Protein AF-A0A9P6JYD2-F1 (afdb_monomer_lite)

pLDDT: mean 82.71, std 15.41, range [37.91, 97.94]

Structure (mmCIF, N/CA/C/O backbone):
data_AF-A0A9P6JYD2-F1
#
_entry.id   AF-A0A9P6JYD2-F1
#
loop_
_atom_site.group_PDB
_atom_site.id
_atom_site.type_symbol
_atom_site.label_atom_id
_atom_site.label_alt_id
_atom_site.label_comp_id
_atom_site.label_asym_id
_atom_site.label_entity_id
_atom_site.label_seq_id
_atom_site.pdbx_PDB_ins_code
_atom_site.Cartn_x
_atom_site.Cartn_y
_atom_site.Cartn_z
_atom_site.occupancy
_atom_site.B_iso_or_equiv
_atom_site.auth_seq_id
_atom_site.auth_comp_id
_atom_site.auth_asym_id
_atom_site.auth_atom_id
_atom_site.pdbx_PDB_model_num
ATOM 1 N N . MET A 1 1 ? -22.945 -18.432 -10.407 1.00 44.78 1 MET A N 1
ATOM 2 C CA . MET A 1 1 ? -23.091 -18.132 -8.968 1.00 44.78 1 MET A CA 1
ATOM 3 C C . MET A 1 1 ? -22.859 -16.641 -8.802 1.00 44.78 1 MET A C 1
ATOM 5 O O . MET A 1 1 ? -21.722 -16.214 -8.943 1.00 44.78 1 MET A O 1
ATOM 9 N N . SER A 1 2 ? -23.913 -15.843 -8.628 1.00 44.75 2 SER A N 1
ATOM 10 C CA . SER A 1 2 ? -23.754 -14.408 -8.366 1.00 44.75 2 SER A CA 1
ATOM 11 C C . SER A 1 2 ? -23.240 -14.239 -6.943 1.00 44.75 2 SER A C 1
ATOM 13 O O . SER A 1 2 ? -23.964 -14.507 -5.988 1.00 44.75 2 SER A O 1
ATOM 15 N N . THR A 1 3 ? -21.974 -13.864 -6.793 1.00 57.41 3 THR A N 1
ATOM 16 C CA . THR A 1 3 ? -21.430 -13.457 -5.498 1.00 57.41 3 THR A CA 1
ATOM 17 C C . THR A 1 3 ? -22.080 -12.133 -5.127 1.00 57.41 3 THR A C 1
ATOM 19 O O . THR A 1 3 ? -21.840 -11.129 -5.796 1.00 57.41 3 THR A O 1
ATOM 22 N N . VAL A 1 4 ? -22.931 -12.132 -4.102 1.00 62.91 4 VAL A N 1
ATOM 23 C CA . VAL A 1 4 ? -23.454 -10.893 -3.519 1.00 62.91 4 VAL A CA 1
ATOM 24 C C . VAL A 1 4 ? -22.261 -10.121 -2.966 1.00 62.91 4 VAL A C 1
ATOM 26 O O . VAL A 1 4 ? -21.527 -10.637 -2.123 1.00 62.91 4 VAL A O 1
ATOM 29 N N . VAL A 1 5 ? -22.026 -8.925 -3.497 1.00 73.81 5 VAL A N 1
ATOM 30 C CA . VAL A 1 5 ? -20.963 -8.040 -3.024 1.00 73.81 5 VAL A CA 1
ATOM 31 C C . VAL A 1 5 ? -21.595 -7.071 -2.034 1.00 73.81 5 VAL A C 1
ATOM 33 O O . VAL A 1 5 ? -22.562 -6.394 -2.370 1.00 73.81 5 VAL A O 1
ATOM 36 N N . LEU A 1 6 ? -21.090 -7.065 -0.802 1.00 78.94 6 LEU A N 1
ATOM 37 C CA . LEU A 1 6 ? -21.461 -6.072 0.201 1.00 78.94 6 LEU A CA 1
ATOM 38 C C . LEU A 1 6 ? -20.744 -4.769 -0.147 1.00 78.94 6 LEU A C 1
ATOM 40 O O . LEU A 1 6 ? -19.516 -4.715 -0.079 1.00 78.94 6 LEU A O 1
ATOM 44 N N . ASP A 1 7 ? -21.519 -3.766 -0.552 1.00 80.88 7 ASP A N 1
ATOM 45 C CA . ASP A 1 7 ? -21.003 -2.466 -0.985 1.00 80.88 7 ASP A CA 1
ATOM 46 C C . ASP A 1 7 ? -21.383 -1.334 -0.026 1.00 80.88 7 ASP A C 1
ATOM 48 O O . ASP A 1 7 ? -20.588 -0.423 0.142 1.00 80.88 7 ASP A O 1
ATOM 52 N N . ASP A 1 8 ? -22.547 -1.406 0.621 1.00 83.94 8 ASP A N 1
ATOM 53 C CA . ASP A 1 8 ? -23.048 -0.411 1.573 1.00 83.94 8 ASP A CA 1
ATOM 54 C C . ASP A 1 8 ? -23.669 -1.123 2.783 1.00 83.94 8 ASP A C 1
ATOM 56 O O . ASP A 1 8 ? -24.260 -2.201 2.661 1.00 83.94 8 ASP A O 1
ATOM 60 N N . ILE A 1 9 ? -23.486 -0.527 3.953 1.00 83.50 9 ILE A N 1
ATOM 61 C CA . ILE A 1 9 ? -23.916 -1.032 5.255 1.00 83.50 9 ILE A CA 1
ATOM 62 C C . ILE A 1 9 ? -25.091 -0.206 5.815 1.00 83.50 9 ILE A C 1
ATOM 64 O O . ILE A 1 9 ? -25.768 -0.636 6.761 1.00 83.50 9 ILE A O 1
ATOM 68 N N . GLY A 1 10 ? -25.395 0.940 5.198 1.00 82.88 10 GLY A N 1
ATOM 69 C CA . GLY A 1 10 ? -26.472 1.832 5.603 1.00 82.88 10 GLY A CA 1
ATOM 70 C C . GLY A 1 10 ? -26.282 2.323 7.038 1.00 82.88 10 GLY A C 1
ATOM 71 O O . GLY A 1 10 ? -25.198 2.736 7.433 1.00 82.88 10 GLY A O 1
ATOM 72 N N . THR A 1 11 ? -27.336 2.242 7.850 1.00 83.94 11 THR A N 1
ATOM 73 C CA . THR A 1 11 ? -27.334 2.700 9.252 1.00 83.94 11 THR A CA 1
ATOM 74 C C . THR A 1 11 ? -26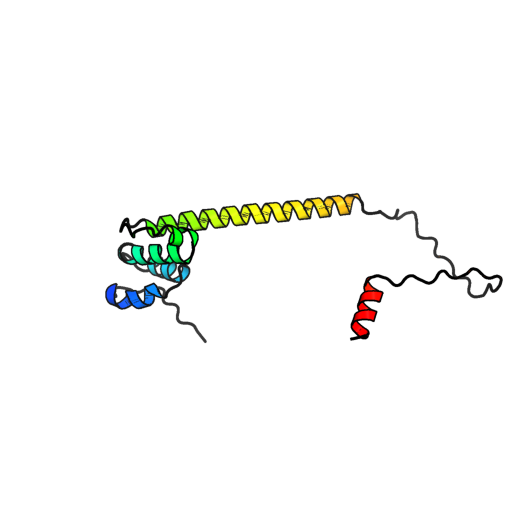.984 1.596 10.254 1.00 83.94 11 THR A C 1
ATOM 76 O O . THR A 1 11 ? -27.345 1.690 11.429 1.00 83.94 11 THR A O 1
ATOM 79 N N . THR A 1 12 ? -26.370 0.498 9.805 1.00 87.69 12 THR A N 1
ATOM 80 C CA . THR A 1 12 ? -26.064 -0.631 10.692 1.00 87.69 12 THR A CA 1
ATOM 81 C C . THR A 1 12 ? -24.937 -0.247 11.658 1.00 87.69 12 THR A C 1
ATOM 83 O O . THR A 1 12 ? -23.873 0.166 11.201 1.00 87.69 12 THR A O 1
ATOM 86 N N . PRO A 1 13 ? -25.119 -0.407 12.982 1.00 88.12 13 PRO A N 1
ATOM 87 C CA . PRO A 1 13 ? -24.075 -0.099 13.954 1.00 88.12 13 PRO A CA 1
ATOM 88 C C . PRO A 1 13 ? -22.777 -0.892 13.740 1.00 88.12 13 PRO A C 1
ATOM 90 O O . PRO A 1 13 ? -22.819 -2.103 13.500 1.00 88.12 13 PRO A O 1
ATOM 93 N N . TYR A 1 14 ? -21.629 -0.232 13.929 1.00 88.88 14 TYR A N 1
ATOM 94 C CA . TYR A 1 14 ? -20.301 -0.808 13.682 1.00 88.88 14 TYR A CA 1
ATOM 95 C C . TYR A 1 14 ? -20.043 -2.131 14.425 1.00 88.88 14 TYR A C 1
ATOM 97 O O . TYR A 1 14 ? -19.576 -3.103 13.834 1.00 88.88 14 TYR A O 1
ATOM 105 N N . TYR A 1 15 ? -20.430 -2.225 15.698 1.00 89.94 15 TYR A N 1
ATOM 106 C CA . TYR A 1 15 ? -20.187 -3.420 16.518 1.00 89.94 15 TYR A CA 1
ATOM 107 C C . TYR A 1 15 ? -20.841 -4.705 15.965 1.00 89.94 15 TYR A C 1
ATOM 109 O O . TYR A 1 15 ? -20.398 -5.809 16.277 1.00 89.94 15 TYR A O 1
ATOM 117 N N . LEU A 1 16 ? -21.890 -4.595 15.136 1.00 91.19 16 LEU A N 1
ATOM 118 C CA . LEU A 1 16 ? -22.545 -5.753 14.509 1.00 91.19 16 LEU A CA 1
ATOM 119 C C . LEU A 1 16 ? -21.791 -6.252 13.270 1.00 91.19 16 LEU A C 1
ATOM 121 O O . LEU A 1 16 ? -21.797 -7.445 12.968 1.00 91.19 16 LEU A O 1
ATOM 125 N N . ILE A 1 17 ? -21.149 -5.336 12.550 1.00 91.00 17 ILE A N 1
ATOM 126 C CA . ILE A 1 17 ? -20.482 -5.583 11.263 1.00 91.00 17 ILE A CA 1
ATOM 127 C C . ILE A 1 17 ? -18.977 -5.789 11.414 1.00 91.00 17 ILE A C 1
ATOM 129 O O . ILE A 1 17 ? -18.346 -6.340 10.515 1.00 91.00 17 ILE A O 1
ATOM 133 N N . GLU A 1 18 ? -18.397 -5.389 12.544 1.00 91.31 18 GLU A N 1
ATOM 134 C CA . GLU A 1 18 ? -16.959 -5.416 12.811 1.00 91.31 18 GLU A CA 1
ATOM 135 C C . GLU A 1 18 ? -16.337 -6.785 12.491 1.00 91.31 18 GLU A C 1
ATOM 137 O O . GLU A 1 18 ? -15.325 -6.885 11.797 1.00 91.31 18 GLU A O 1
ATOM 142 N N . SER A 1 19 ? -16.984 -7.870 12.925 1.00 91.38 19 SER A N 1
ATOM 143 C CA . SER A 1 19 ? -16.512 -9.241 12.683 1.00 91.38 19 SER A CA 1
ATOM 144 C C . SER A 1 19 ? -16.462 -9.630 11.198 1.00 91.38 19 SER A C 1
ATOM 146 O O . SER A 1 19 ? -15.653 -10.476 10.800 1.00 91.38 19 SER A O 1
ATOM 148 N N . VAL A 1 20 ? -17.319 -9.018 10.377 1.00 91.12 20 VAL A N 1
ATOM 149 C CA . VAL A 1 20 ? -17.348 -9.182 8.920 1.00 91.12 20 VAL A CA 1
ATOM 150 C C . VAL A 1 20 ? -16.258 -8.318 8.295 1.00 91.12 20 VAL A C 1
ATOM 152 O O . VAL A 1 20 ? -15.472 -8.832 7.500 1.00 91.12 20 VAL A O 1
ATOM 155 N N . LEU A 1 21 ? -16.143 -7.054 8.714 1.00 91.50 21 LEU A N 1
ATOM 156 C CA . LEU A 1 21 ? -15.135 -6.115 8.216 1.00 91.50 21 LEU A CA 1
ATOM 157 C C . LEU A 1 21 ? -13.703 -6.588 8.497 1.00 91.50 21 LEU A C 1
ATOM 159 O O . LEU A 1 21 ? -12.852 -6.494 7.618 1.00 91.50 21 LEU A O 1
ATOM 163 N N . ARG A 1 22 ? -13.447 -7.214 9.654 1.00 92.12 22 ARG A N 1
ATOM 164 C CA . ARG A 1 22 ? -12.150 -7.843 9.982 1.00 92.12 22 ARG A CA 1
ATOM 165 C C . ARG A 1 22 ? -11.746 -8.959 9.008 1.00 92.12 22 ARG A C 1
ATOM 167 O O . ARG A 1 22 ? -10.565 -9.279 8.904 1.00 92.12 22 ARG A O 1
ATOM 174 N N . LYS A 1 23 ? -12.706 -9.578 8.311 1.00 90.25 23 LYS A N 1
ATOM 175 C CA . LYS A 1 23 ? -12.464 -10.633 7.308 1.00 90.25 23 LYS A CA 1
ATOM 176 C C . LYS A 1 23 ? -12.414 -10.096 5.879 1.00 90.25 23 LYS A C 1
ATOM 178 O O . LYS A 1 23 ? -12.027 -10.835 4.972 1.00 90.25 23 LYS A O 1
ATOM 183 N N . CYS A 1 24 ? -12.825 -8.850 5.661 1.00 91.38 24 CYS A N 1
ATOM 184 C CA . CYS A 1 24 ? -12.770 -8.224 4.352 1.00 91.38 24 CYS A CA 1
ATOM 185 C C . CYS A 1 24 ? -11.316 -8.042 3.915 1.00 91.38 24 CYS A C 1
ATOM 187 O O . CYS A 1 24 ? -10.426 -7.763 4.710 1.00 91.38 24 CYS A O 1
ATOM 189 N N . ASN A 1 25 ? -11.066 -8.178 2.617 1.00 92.12 25 ASN A N 1
ATOM 190 C CA . ASN A 1 25 ? -9.800 -7.731 2.053 1.00 92.12 25 ASN A CA 1
ATOM 191 C C . ASN A 1 25 ? -9.798 -6.195 1.956 1.00 92.12 25 ASN A C 1
ATOM 193 O O . ASN A 1 25 ? -10.853 -5.576 1.822 1.00 92.12 25 ASN A O 1
ATOM 197 N N . VAL A 1 26 ? -8.618 -5.584 1.892 1.00 93.12 26 VAL A N 1
ATOM 198 C CA . VAL A 1 26 ? -8.415 -4.130 1.796 1.00 93.12 26 VAL A CA 1
ATOM 199 C C . VAL A 1 26 ? -9.267 -3.492 0.698 1.00 93.12 26 VAL A C 1
ATOM 201 O O . VAL A 1 26 ? -9.859 -2.436 0.896 1.00 93.12 26 VAL A O 1
ATOM 204 N N . LYS A 1 27 ? -9.376 -4.147 -0.467 1.00 92.00 27 LYS A N 1
ATOM 205 C CA . LYS A 1 27 ? -10.201 -3.655 -1.584 1.00 92.00 27 LYS A CA 1
ATOM 206 C C . LYS A 1 27 ? -11.691 -3.603 -1.242 1.00 92.00 27 LYS A C 1
ATOM 208 O O . LYS A 1 27 ? -12.372 -2.686 -1.681 1.00 92.00 27 LYS A O 1
ATOM 213 N N . GLN A 1 28 ? -12.187 -4.594 -0.503 1.00 92.44 28 GLN A N 1
ATOM 214 C CA . GLN A 1 28 ? -13.585 -4.653 -0.078 1.00 92.44 28 GLN A CA 1
ATOM 215 C C . GLN A 1 28 ? -13.843 -3.604 1.002 1.00 92.44 28 GLN A C 1
ATOM 217 O O . GLN A 1 28 ? -14.780 -2.833 0.860 1.00 92.44 28 GLN A O 1
ATOM 222 N N . LEU A 1 29 ? -12.960 -3.510 2.003 1.00 93.25 29 LEU A N 1
ATOM 223 C CA . LEU A 1 29 ? -13.046 -2.498 3.058 1.00 93.25 29 LEU A CA 1
ATOM 224 C C . LEU A 1 29 ? -13.069 -1.076 2.472 1.00 93.25 29 LEU A C 1
ATOM 226 O O . LEU A 1 29 ? -13.986 -0.314 2.751 1.00 93.25 29 LEU A O 1
ATOM 230 N N . THR A 1 30 ? -12.149 -0.781 1.545 1.00 92.25 30 THR A N 1
ATOM 231 C CA . THR A 1 30 ? -12.088 0.518 0.847 1.00 92.25 30 THR A CA 1
ATOM 232 C C . THR A 1 30 ? -13.379 0.832 0.099 1.00 92.25 30 THR A C 1
ATOM 234 O O . THR A 1 30 ? -13.801 1.984 0.047 1.00 92.25 30 THR A O 1
ATOM 237 N N . ARG A 1 31 ? -13.988 -0.183 -0.525 1.00 91.81 31 ARG A N 1
ATOM 238 C CA . ARG A 1 31 ? -15.232 -0.012 -1.272 1.00 91.81 31 ARG A CA 1
ATOM 239 C C . ARG A 1 31 ? -16.396 0.299 -0.338 1.00 91.81 31 ARG A C 1
ATOM 241 O O . ARG A 1 31 ? -17.152 1.214 -0.627 1.00 91.81 31 ARG A O 1
ATOM 248 N N . ILE A 1 32 ? -16.497 -0.423 0.773 1.00 92.00 32 ILE A N 1
ATOM 249 C CA . ILE A 1 32 ? -17.549 -0.220 1.770 1.00 92.00 32 ILE A CA 1
ATOM 250 C C . ILE A 1 32 ? -17.464 1.188 2.373 1.00 92.00 32 ILE A C 1
ATOM 252 O O . ILE A 1 32 ? -18.467 1.890 2.439 1.00 92.00 32 ILE A O 1
ATOM 256 N N . GLU A 1 33 ? -16.268 1.639 2.753 1.00 91.31 33 GLU A N 1
ATOM 257 C CA . GLU A 1 33 ? -16.065 2.984 3.319 1.00 91.31 33 GLU A CA 1
ATOM 258 C C . GLU A 1 33 ? -16.340 4.108 2.317 1.00 91.31 33 GLU A C 1
ATOM 260 O O . GLU A 1 33 ? -16.675 5.215 2.717 1.00 91.31 33 GLU A O 1
ATOM 265 N N . LEU A 1 34 ? -16.198 3.850 1.013 1.00 90.94 34 LEU A N 1
ATOM 266 C CA . LEU A 1 34 ? -16.546 4.832 -0.015 1.00 90.94 34 LEU A CA 1
ATOM 267 C C . LEU A 1 34 ? -18.063 5.063 -0.099 1.00 90.94 34 LEU A C 1
ATOM 269 O O . LEU A 1 34 ? -18.494 6.137 -0.510 1.00 90.94 34 LEU A O 1
ATOM 273 N N . HIS A 1 35 ? -18.859 4.050 0.244 1.00 89.44 35 HIS A N 1
ATOM 274 C CA . HIS A 1 35 ? -20.318 4.090 0.159 1.00 89.44 35 HIS A CA 1
ATOM 275 C C . HIS A 1 35 ? -21.004 4.300 1.515 1.00 89.44 35 HIS A C 1
ATOM 277 O O . HIS A 1 35 ? -22.172 4.671 1.533 1.00 89.44 35 HIS A O 1
ATOM 283 N N . THR A 1 36 ? -20.287 4.105 2.626 1.00 88.56 36 THR A N 1
ATOM 284 C CA . THR A 1 36 ? -20.805 4.251 3.992 1.00 88.56 36 THR A CA 1
ATOM 285 C C . THR A 1 36 ? -20.180 5.476 4.659 1.00 88.56 36 THR A C 1
ATOM 287 O O . THR A 1 36 ? -18.995 5.475 4.996 1.00 88.56 36 THR A O 1
ATOM 290 N N . GLU A 1 37 ? -20.971 6.526 4.872 1.00 85.56 37 GLU A N 1
ATOM 291 C CA . GLU A 1 37 ? -20.517 7.738 5.562 1.00 85.56 37 GLU A CA 1
ATOM 292 C C . GLU A 1 37 ? -20.187 7.452 7.041 1.00 85.56 37 GLU A C 1
ATOM 294 O O . GLU A 1 37 ? -20.869 6.674 7.704 1.00 85.56 37 GLU A O 1
ATOM 299 N N . GLY A 1 38 ? -19.124 8.071 7.567 1.00 84.31 38 GLY A N 1
ATOM 300 C CA . GLY A 1 38 ? -18.712 7.957 8.977 1.00 84.31 38 GLY A CA 1
ATOM 301 C C . GLY A 1 38 ? -17.943 6.682 9.351 1.00 84.31 38 GLY A C 1
ATOM 302 O O . GLY A 1 38 ? -17.290 6.648 10.389 1.00 84.31 38 GLY A O 1
ATOM 303 N N . LEU A 1 39 ? -17.917 5.660 8.489 1.00 88.12 39 LEU A N 1
ATOM 304 C CA . LEU A 1 39 ? -17.266 4.375 8.787 1.00 88.12 39 LEU A CA 1
ATOM 305 C C . LEU A 1 39 ? -15.734 4.472 8.944 1.00 88.12 39 LEU A C 1
ATOM 307 O O . LEU A 1 39 ? -15.107 3.609 9.559 1.00 88.12 39 LEU A O 1
ATOM 311 N N . THR A 1 40 ? -15.107 5.508 8.388 1.00 85.56 40 THR A N 1
ATOM 312 C CA . THR A 1 40 ? -13.646 5.683 8.404 1.00 85.56 40 THR A CA 1
ATOM 313 C C . THR A 1 40 ? -13.054 5.851 9.802 1.00 85.56 40 THR A C 1
ATOM 315 O O . THR A 1 40 ? -11.893 5.507 9.997 1.00 85.56 40 THR A O 1
ATOM 318 N N . GLU A 1 41 ? -13.825 6.367 10.761 1.00 86.38 41 GLU A N 1
ATOM 319 C CA . GLU A 1 41 ? -13.351 6.586 12.136 1.00 86.38 41 GLU A CA 1
ATOM 320 C C . GLU A 1 41 ? -13.236 5.260 12.900 1.00 86.38 41 GLU A C 1
ATOM 322 O O . GLU A 1 41 ? -12.234 5.003 13.565 1.00 86.38 41 GLU A O 1
ATOM 327 N N . ASP A 1 42 ? -14.213 4.371 12.716 1.00 88.94 42 ASP A N 1
ATOM 328 C CA . ASP A 1 42 ? -14.275 3.083 13.414 1.00 88.94 42 ASP A CA 1
ATOM 329 C C . ASP A 1 42 ? -13.352 2.012 12.804 1.00 88.94 42 ASP A C 1
ATOM 331 O O . ASP A 1 42 ? -13.028 1.005 13.436 1.00 88.94 42 ASP A O 1
ATOM 335 N N . THR A 1 43 ? -12.915 2.207 11.558 1.00 92.75 43 THR A N 1
ATOM 336 C CA . THR A 1 43 ? -12.170 1.204 10.780 1.00 92.75 43 THR A CA 1
ATOM 337 C C . THR A 1 43 ? -10.651 1.384 10.811 1.00 92.75 43 THR A C 1
ATOM 339 O O . THR A 1 43 ? -9.934 0.548 10.254 1.00 92.75 43 THR A O 1
ATOM 342 N N . ASP A 1 44 ? -10.121 2.414 11.481 1.00 94.12 44 ASP A N 1
ATOM 343 C CA . ASP A 1 44 ? -8.673 2.688 11.541 1.00 94.12 44 ASP A CA 1
ATOM 344 C C . ASP A 1 44 ? -7.869 1.509 12.127 1.00 94.12 44 ASP A C 1
ATOM 346 O O . ASP A 1 44 ? -6.810 1.139 11.611 1.00 94.12 44 ASP A O 1
ATOM 350 N N . GLU A 1 45 ? -8.425 0.811 13.122 1.00 93.88 45 GLU A N 1
ATOM 351 C CA . GLU A 1 45 ? -7.821 -0.401 13.691 1.00 93.88 45 GLU A CA 1
ATOM 352 C C . GLU A 1 45 ? -7.689 -1.518 12.638 1.00 93.88 45 GLU A C 1
ATOM 354 O O . GLU A 1 45 ? -6.692 -2.246 12.592 1.00 93.88 45 GLU A O 1
ATOM 359 N N . LEU A 1 46 ? -8.668 -1.637 11.735 1.00 94.56 46 LEU A N 1
ATOM 360 C CA . LEU A 1 46 ? -8.627 -2.615 10.647 1.00 94.56 46 LEU A CA 1
ATOM 361 C C . LEU A 1 46 ? -7.500 -2.287 9.668 1.00 94.56 46 LEU A C 1
ATOM 363 O O . LEU A 1 46 ? -6.796 -3.188 9.207 1.00 94.56 46 LEU A O 1
ATOM 367 N N . TRP A 1 47 ? -7.275 -1.002 9.390 1.00 95.25 47 TRP A N 1
ATOM 368 C CA . TRP A 1 47 ? -6.160 -0.551 8.560 1.00 95.25 47 TRP A CA 1
ATOM 369 C C . TRP A 1 47 ? -4.803 -0.837 9.193 1.00 95.25 47 TRP A C 1
ATOM 371 O O . TRP A 1 47 ? -3.887 -1.266 8.485 1.00 95.25 47 TRP A O 1
ATOM 381 N N . TYR A 1 48 ? -4.668 -0.680 10.509 1.00 94.19 48 TYR A N 1
ATOM 382 C CA . TYR A 1 48 ? -3.473 -1.099 11.241 1.00 94.19 48 TYR A CA 1
ATOM 383 C C . TYR A 1 48 ? -3.203 -2.602 11.057 1.00 94.19 48 TYR A C 1
ATOM 385 O O . TYR A 1 48 ? -2.105 -2.994 10.644 1.00 94.19 48 TYR A O 1
ATOM 393 N N . ILE A 1 49 ? -4.224 -3.444 11.248 1.00 93.00 49 ILE A N 1
ATOM 394 C CA . ILE A 1 49 ? -4.120 -4.901 11.062 1.00 93.00 49 ILE A CA 1
ATOM 395 C C . ILE A 1 49 ? -3.742 -5.250 9.617 1.00 93.00 49 ILE A C 1
ATOM 397 O O . ILE A 1 49 ? -2.848 -6.067 9.382 1.00 93.00 49 ILE A O 1
ATOM 401 N N . HIS A 1 50 ? -4.379 -4.619 8.628 1.00 94.06 50 HIS A N 1
ATOM 402 C CA . HIS A 1 50 ? -4.045 -4.820 7.218 1.00 94.06 50 HIS A CA 1
ATOM 403 C C . HIS A 1 50 ? -2.612 -4.403 6.893 1.00 94.06 50 HIS A C 1
ATOM 405 O O . HIS A 1 50 ? -1.927 -5.107 6.151 1.00 94.06 50 HIS A O 1
ATOM 411 N N . THR A 1 51 ? -2.142 -3.300 7.472 1.00 93.81 51 THR A N 1
ATOM 412 C CA . THR A 1 51 ? -0.768 -2.818 7.305 1.00 93.81 51 THR A CA 1
ATOM 413 C C . THR A 1 51 ? 0.229 -3.837 7.843 1.00 93.81 51 THR A C 1
ATOM 415 O O . THR A 1 51 ? 1.162 -4.207 7.135 1.00 93.81 51 THR A O 1
ATOM 418 N N . LEU A 1 52 ? 0.002 -4.364 9.046 1.00 93.00 52 LEU A N 1
ATOM 419 C CA . LEU A 1 52 ? 0.858 -5.393 9.635 1.00 93.00 52 LEU A CA 1
ATOM 420 C C . LEU A 1 52 ? 0.874 -6.702 8.845 1.00 93.00 52 LEU A C 1
ATOM 422 O O . LEU A 1 52 ? 1.931 -7.310 8.672 1.00 93.00 52 LEU A O 1
ATOM 426 N N . ASN A 1 53 ? -0.290 -7.133 8.361 1.00 91.88 53 ASN A N 1
ATOM 427 C CA . ASN A 1 53 ? -0.411 -8.370 7.595 1.00 91.88 53 ASN A CA 1
ATOM 428 C C . ASN A 1 53 ? 0.228 -8.256 6.206 1.00 91.88 53 ASN A C 1
ATOM 430 O O . ASN A 1 53 ? 0.806 -9.225 5.719 1.00 91.88 53 ASN A O 1
ATOM 434 N N . HIS A 1 54 ? 0.125 -7.089 5.564 1.00 92.38 54 HIS A N 1
ATOM 435 C CA . HIS A 1 54 ? 0.689 -6.855 4.236 1.00 92.38 54 HIS A CA 1
ATOM 436 C C . HIS A 1 54 ? 2.203 -6.603 4.290 1.00 92.38 54 HIS A C 1
ATOM 438 O O . HIS A 1 54 ? 2.955 -7.104 3.456 1.00 92.38 54 HIS A O 1
ATOM 444 N N . PHE A 1 55 ? 2.669 -5.849 5.287 1.00 91.69 55 PHE A N 1
ATOM 445 C CA . PHE A 1 55 ? 4.059 -5.423 5.417 1.00 91.69 55 PHE A CA 1
ATOM 446 C C . PHE A 1 55 ? 4.735 -6.131 6.594 1.00 91.69 55 PHE A C 1
ATOM 448 O O . PHE A 1 55 ? 4.895 -5.567 7.675 1.00 91.69 55 PHE A O 1
ATOM 455 N N . GLY A 1 56 ? 5.177 -7.372 6.368 1.00 87.75 56 GLY A N 1
ATOM 456 C CA . GLY A 1 56 ? 5.731 -8.238 7.419 1.00 87.75 56 GLY A CA 1
ATOM 457 C C . GLY A 1 56 ? 6.895 -7.638 8.222 1.00 87.75 56 GLY A C 1
ATOM 458 O O . GLY A 1 56 ? 6.994 -7.897 9.417 1.00 87.75 56 GLY A O 1
ATOM 459 N N . PHE A 1 57 ? 7.715 -6.769 7.619 1.00 87.75 57 PHE A N 1
ATOM 460 C CA . PHE A 1 57 ? 8.813 -6.084 8.319 1.00 87.75 57 PHE A CA 1
ATOM 461 C C . PHE A 1 57 ? 8.327 -5.169 9.455 1.00 87.75 57 PHE A C 1
ATOM 463 O O . PHE A 1 57 ? 9.053 -4.937 10.416 1.00 87.75 57 PHE A O 1
ATOM 470 N N . LEU A 1 58 ? 7.096 -4.650 9.373 1.00 87.44 58 LEU A N 1
ATOM 471 C CA . LEU A 1 58 ? 6.522 -3.857 10.456 1.00 87.44 58 LEU A CA 1
ATOM 472 C C . LEU A 1 58 ? 6.167 -4.729 11.652 1.00 87.44 58 LEU A C 1
ATOM 474 O O . LEU A 1 58 ? 6.324 -4.289 12.781 1.00 87.44 58 LEU A O 1
ATOM 478 N N . ARG A 1 59 ? 5.740 -5.974 11.431 1.00 82.88 59 ARG A N 1
ATOM 479 C CA . ARG A 1 59 ? 5.394 -6.893 12.520 1.00 82.88 59 ARG A CA 1
ATOM 480 C C . ARG A 1 59 ? 6.600 -7.202 13.410 1.00 82.88 59 ARG A C 1
ATOM 482 O O . ARG A 1 59 ? 6.436 -7.333 14.616 1.00 82.88 59 ARG A O 1
ATOM 489 N N . GLU A 1 60 ? 7.799 -7.267 12.838 1.00 82.81 60 GLU A N 1
ATOM 490 C CA . GLU A 1 60 ? 9.045 -7.454 13.597 1.00 82.81 60 GLU A CA 1
ATOM 491 C C . GLU A 1 60 ? 9.323 -6.289 14.559 1.00 82.81 60 GLU A C 1
ATOM 493 O O . GLU A 1 60 ? 9.864 -6.494 15.642 1.00 82.81 60 GLU A O 1
ATOM 498 N N . GLY A 1 61 ? 8.897 -5.077 14.195 1.00 80.88 61 GLY A N 1
ATOM 499 C CA . GLY A 1 61 ? 9.034 -3.881 15.023 1.00 80.88 61 GLY A CA 1
ATOM 500 C C . GLY A 1 61 ? 8.002 -3.747 16.146 1.00 80.88 61 GLY A C 1
ATOM 501 O O . GLY A 1 61 ? 8.105 -2.792 16.910 1.00 80.88 61 GLY A O 1
ATOM 502 N N . ASN A 1 62 ? 7.016 -4.653 16.248 1.00 78.69 62 ASN A N 1
ATOM 503 C CA . ASN A 1 62 ? 5.896 -4.587 17.203 1.00 78.69 62 ASN A CA 1
ATOM 504 C C . ASN A 1 62 ? 5.307 -3.166 17.374 1.00 78.69 62 ASN A C 1
ATOM 506 O O . ASN A 1 62 ? 5.280 -2.637 18.489 1.00 78.69 62 ASN A O 1
ATOM 510 N N . PRO A 1 63 ? 4.855 -2.506 16.291 1.00 84.50 63 PRO A N 1
ATOM 511 C CA . PRO A 1 63 ? 4.302 -1.165 16.382 1.00 84.50 63 PRO A CA 1
ATOM 512 C C . PRO A 1 63 ? 3.033 -1.203 17.226 1.00 84.50 63 PRO A C 1
ATOM 514 O O . PRO A 1 63 ? 2.186 -2.074 17.042 1.00 84.50 63 PRO A O 1
ATOM 517 N N . VAL A 1 64 ? 2.892 -0.250 18.139 1.00 87.94 64 VAL A N 1
ATOM 518 C CA . VAL A 1 64 ? 1.686 -0.096 18.955 1.00 87.94 64 VAL A CA 1
ATOM 519 C C . VAL A 1 64 ? 0.622 0.622 18.127 1.00 87.94 64 VAL A C 1
ATOM 521 O O . VAL A 1 64 ? 0.934 1.574 17.410 1.00 87.94 64 VAL A O 1
ATOM 524 N N . TYR A 1 65 ? -0.627 0.164 18.214 1.00 90.62 65 TYR A N 1
ATOM 525 C CA . TYR A 1 65 ? -1.752 0.880 17.622 1.00 90.62 65 TYR A CA 1
ATOM 526 C C . TYR A 1 65 ? -1.950 2.213 18.355 1.00 90.62 65 TYR A C 1
ATOM 528 O O . TYR A 1 65 ? -2.202 2.234 19.558 1.00 90.62 65 TYR A O 1
ATOM 536 N N . ASP A 1 66 ? -1.788 3.317 17.629 1.00 88.50 66 ASP A N 1
ATOM 537 C CA . ASP A 1 66 ? -1.747 4.679 18.173 1.00 88.50 66 ASP A CA 1
ATOM 538 C C . ASP A 1 66 ? -3.101 5.409 18.135 1.00 88.50 66 ASP A C 1
ATOM 540 O O . ASP A 1 66 ? -3.163 6.558 18.562 1.00 88.50 66 ASP A O 1
ATOM 544 N N . GLN A 1 67 ? -4.171 4.765 17.639 1.00 87.62 67 GLN A N 1
ATOM 545 C CA . GLN A 1 67 ? -5.513 5.358 17.476 1.00 87.62 67 GLN A CA 1
ATOM 546 C C . GLN A 1 67 ? -5.495 6.727 16.770 1.00 87.62 67 GLN A C 1
ATOM 548 O O . GLN A 1 67 ? -6.350 7.576 17.008 1.00 87.62 67 GLN A O 1
ATOM 553 N N . SER A 1 68 ? -4.496 6.960 15.913 1.00 87.81 68 SER A N 1
ATOM 554 C CA . SER A 1 68 ? -4.290 8.254 15.258 1.00 87.81 68 SER A CA 1
ATOM 555 C C . SER A 1 68 ? -5.340 8.576 14.191 1.00 87.81 68 SER A C 1
ATOM 557 O O . SER A 1 68 ? -5.459 9.737 13.809 1.00 87.81 68 SER A O 1
ATOM 559 N N . GLY A 1 69 ? -6.076 7.584 13.674 1.00 88.81 69 GLY A N 1
ATOM 560 C CA . GLY A 1 69 ? -6.927 7.764 12.493 1.00 88.81 69 GLY A CA 1
ATOM 561 C C . GLY A 1 69 ? -6.131 7.803 11.180 1.00 88.81 69 GLY A C 1
ATOM 562 O O . GLY A 1 69 ? -6.681 8.081 10.114 1.00 88.81 69 GLY A O 1
ATOM 563 N N . GLU A 1 70 ? -4.815 7.569 11.234 1.00 92.31 70 GLU A N 1
ATOM 564 C CA . GLU A 1 70 ? -3.907 7.742 10.097 1.00 92.31 70 GLU A CA 1
ATOM 565 C C . GLU A 1 70 ? -3.464 6.418 9.459 1.00 92.31 70 GLU A C 1
ATOM 567 O O . GLU A 1 70 ? -2.708 6.434 8.479 1.00 92.31 70 GLU A O 1
ATOM 572 N N . TRP A 1 71 ? -3.895 5.256 9.963 1.00 94.31 71 TRP A N 1
ATOM 573 C CA . TRP A 1 71 ? -3.411 3.967 9.455 1.00 94.31 71 TRP A CA 1
ATOM 574 C C . TRP A 1 71 ? -3.846 3.703 8.023 1.00 94.31 71 TRP A C 1
ATOM 576 O O . TRP A 1 71 ? -3.063 3.153 7.243 1.00 94.31 71 TRP A O 1
ATOM 586 N N . ARG A 1 72 ? -5.031 4.181 7.629 1.00 94.06 72 ARG A N 1
ATOM 587 C CA . ARG A 1 72 ? -5.458 4.184 6.222 1.00 94.06 72 ARG A CA 1
ATOM 588 C C . ARG A 1 72 ? -4.442 4.906 5.336 1.00 94.06 72 ARG A C 1
ATOM 590 O O . ARG A 1 72 ? -3.992 4.368 4.323 1.00 94.06 72 ARG A O 1
ATOM 597 N N . SER A 1 73 ? -4.070 6.124 5.721 1.00 94.00 73 SER A N 1
ATOM 598 C CA . SER A 1 73 ? -3.136 6.966 4.970 1.00 94.00 73 SER A CA 1
ATOM 599 C C . SER A 1 73 ? -1.738 6.346 4.931 1.00 94.00 73 SER A C 1
ATOM 601 O O . SER A 1 73 ? -1.127 6.276 3.862 1.00 94.00 73 SER A O 1
ATOM 603 N N . LYS A 1 74 ? -1.259 5.813 6.065 1.00 93.94 74 LYS A N 1
ATOM 604 C CA . LYS A 1 74 ? 0.015 5.081 6.165 1.00 93.94 74 LYS A CA 1
ATOM 605 C C . LYS A 1 74 ? 0.033 3.876 5.218 1.00 93.94 74 LYS A C 1
ATOM 607 O O . LYS A 1 74 ? 0.977 3.730 4.438 1.00 93.94 74 LYS A O 1
ATOM 612 N N . TYR A 1 75 ? -1.025 3.062 5.214 1.00 94.94 75 TYR A N 1
ATOM 613 C CA . TYR A 1 75 ? -1.159 1.922 4.304 1.00 94.94 75 TYR A CA 1
ATOM 614 C C . TYR A 1 75 ? -1.078 2.356 2.836 1.00 94.94 75 TYR A C 1
ATOM 616 O O . TYR A 1 75 ? -0.309 1.793 2.054 1.00 94.94 75 TYR A O 1
ATOM 624 N N . GLN A 1 76 ? -1.850 3.377 2.451 1.00 94.56 76 GLN A N 1
ATOM 625 C CA . GLN A 1 76 ? -1.885 3.871 1.074 1.00 94.56 76 GLN A CA 1
ATOM 626 C C . GLN A 1 76 ? -0.528 4.421 0.622 1.00 94.56 76 GLN A C 1
ATOM 628 O O . GLN A 1 76 ? -0.086 4.120 -0.490 1.00 94.56 76 GLN A O 1
ATOM 633 N N . ALA A 1 77 ? 0.160 5.175 1.482 1.00 95.69 77 ALA A N 1
ATOM 634 C CA . ALA A 1 77 ? 1.492 5.698 1.200 1.00 95.69 77 ALA A CA 1
ATOM 635 C C . ALA A 1 77 ? 2.511 4.568 0.980 1.00 95.69 77 ALA A C 1
ATOM 637 O O . ALA A 1 77 ? 3.276 4.597 0.012 1.00 95.69 77 ALA A O 1
ATOM 638 N N . MET A 1 78 ? 2.485 3.539 1.830 1.00 95.25 78 MET A N 1
ATOM 639 C CA . MET A 1 78 ? 3.373 2.381 1.703 1.00 95.25 78 MET A CA 1
ATOM 640 C C . MET A 1 78 ? 3.085 1.570 0.438 1.00 95.25 78 MET A C 1
ATOM 642 O O . MET A 1 78 ? 4.010 1.229 -0.301 1.00 95.25 78 MET A O 1
ATOM 646 N N . LYS A 1 79 ? 1.806 1.329 0.131 1.00 95.62 79 LYS A N 1
ATOM 647 C CA . LYS A 1 79 ? 1.388 0.654 -1.104 1.00 95.62 79 LYS A CA 1
ATOM 648 C C . LYS A 1 79 ? 1.852 1.419 -2.344 1.00 95.62 79 LYS A C 1
ATOM 650 O O . LYS A 1 79 ? 2.391 0.824 -3.272 1.00 95.62 79 LYS A O 1
ATOM 655 N N . LYS A 1 80 ? 1.706 2.747 -2.349 1.00 96.62 80 LYS A N 1
ATOM 656 C CA . LYS A 1 80 ? 2.199 3.597 -3.441 1.00 96.62 80 LYS A CA 1
ATOM 657 C C . LYS A 1 80 ? 3.716 3.471 -3.606 1.00 96.62 80 LYS A C 1
ATOM 659 O O . LYS A 1 80 ? 4.203 3.336 -4.725 1.00 96.62 80 LYS A O 1
ATOM 664 N N . GLN A 1 81 ? 4.467 3.456 -2.504 1.00 96.44 81 GLN A N 1
ATOM 665 C CA . GLN A 1 81 ? 5.918 3.271 -2.547 1.00 96.44 81 GLN A CA 1
ATOM 666 C C . GLN A 1 81 ? 6.311 1.906 -3.140 1.00 96.44 81 GLN A C 1
ATOM 668 O O . GLN A 1 81 ? 7.288 1.806 -3.884 1.00 96.44 81 GLN A O 1
ATOM 673 N N . GLU A 1 82 ? 5.569 0.847 -2.815 1.00 95.75 82 GLU A N 1
ATOM 674 C CA . GLU A 1 82 ? 5.766 -0.483 -3.391 1.00 95.75 82 GLU A CA 1
ATOM 675 C C . GLU A 1 82 ? 5.462 -0.508 -4.894 1.00 95.75 82 GLU A C 1
ATOM 677 O O . GLU A 1 82 ? 6.281 -0.998 -5.673 1.00 95.75 82 GLU A O 1
ATOM 682 N N . GLU A 1 83 ? 4.346 0.087 -5.320 1.00 96.62 83 GLU A N 1
ATOM 683 C CA . GLU A 1 83 ? 3.984 0.217 -6.736 1.00 96.62 83 GLU A CA 1
ATOM 684 C C . GLU A 1 83 ? 5.055 0.986 -7.525 1.00 96.62 83 GLU A C 1
ATOM 686 O O . GLU A 1 83 ? 5.452 0.564 -8.612 1.00 96.62 83 GLU A O 1
ATOM 691 N N . GLU A 1 84 ? 5.602 2.065 -6.961 1.00 97.50 84 GLU A N 1
ATOM 692 C CA . GLU A 1 84 ? 6.706 2.817 -7.565 1.00 97.50 84 GLU A CA 1
ATOM 693 C C . GLU A 1 84 ? 7.989 1.982 -7.679 1.00 97.50 84 GLU A C 1
ATOM 695 O O . GLU A 1 84 ? 8.669 2.015 -8.710 1.00 97.50 84 GLU A O 1
ATOM 700 N N . LYS A 1 85 ? 8.339 1.216 -6.637 1.00 96.88 85 LYS A N 1
ATOM 701 C CA . LYS A 1 85 ? 9.492 0.300 -6.660 1.00 96.88 85 LYS A CA 1
ATOM 702 C C . LYS A 1 85 ? 9.306 -0.785 -7.724 1.00 96.88 85 LYS A C 1
ATOM 704 O O . LYS A 1 85 ? 10.237 -1.050 -8.487 1.00 96.88 85 LYS A O 1
ATOM 709 N N . PHE A 1 86 ? 8.110 -1.364 -7.813 1.00 97.12 86 PHE A N 1
ATOM 710 C CA . PHE A 1 86 ? 7.756 -2.370 -8.812 1.00 97.12 86 PHE A CA 1
ATOM 711 C C . PHE A 1 86 ? 7.785 -1.808 -10.241 1.00 97.12 86 PHE A C 1
ATOM 713 O O . PHE A 1 86 ? 8.302 -2.448 -11.159 1.00 97.12 86 PHE A O 1
ATOM 720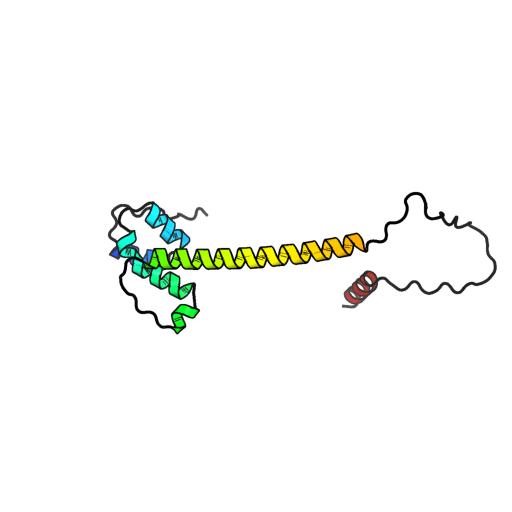 N N . ALA A 1 87 ? 7.283 -0.590 -10.445 1.00 97.81 87 ALA A N 1
ATOM 721 C CA . ALA A 1 87 ? 7.331 0.081 -11.739 1.00 97.81 87 ALA A CA 1
ATOM 722 C C . ALA A 1 87 ? 8.780 0.344 -12.178 1.00 97.81 87 ALA A C 1
ATOM 724 O O . ALA A 1 87 ? 9.139 0.062 -13.323 1.00 97.81 87 ALA A O 1
ATOM 725 N N . LYS A 1 88 ? 9.639 0.810 -11.260 1.00 97.94 88 LYS A N 1
ATOM 726 C CA . LYS A 1 88 ? 11.071 1.037 -11.520 1.00 97.94 88 LYS A CA 1
ATOM 727 C C . LYS A 1 88 ? 11.807 -0.256 -11.875 1.00 97.94 88 LYS A C 1
ATOM 729 O O . LYS A 1 88 ? 12.557 -0.277 -12.851 1.00 97.94 88 LYS A O 1
ATOM 734 N N . SER A 1 89 ? 11.596 -1.337 -11.122 1.00 97.44 89 SER A N 1
ATOM 735 C CA . SER A 1 89 ? 12.231 -2.630 -11.413 1.00 97.44 89 SER A CA 1
ATOM 736 C C . SER A 1 89 ? 11.750 -3.211 -12.746 1.00 97.44 89 SER A C 1
ATOM 738 O O . SER A 1 89 ? 12.566 -3.654 -13.556 1.00 97.44 89 SER A O 1
ATOM 740 N N . SER A 1 90 ? 10.449 -3.112 -13.028 1.00 97.69 90 SER A N 1
ATOM 741 C CA . SER A 1 90 ? 9.856 -3.520 -14.305 1.00 97.69 90 SER A CA 1
ATOM 742 C C . SER A 1 90 ? 10.406 -2.714 -15.484 1.00 97.69 90 SER A C 1
ATOM 744 O O . SER A 1 90 ? 10.724 -3.285 -16.528 1.00 97.69 90 SER A O 1
ATOM 746 N N . ALA A 1 91 ? 10.558 -1.395 -15.333 1.00 97.50 91 ALA A N 1
ATOM 747 C CA . ALA A 1 91 ? 11.145 -0.532 -16.355 1.00 97.50 91 ALA A CA 1
ATOM 748 C C . ALA A 1 91 ? 12.610 -0.896 -16.628 1.00 97.50 91 ALA A C 1
ATOM 750 O O . ALA A 1 91 ? 12.997 -1.037 -17.789 1.00 97.50 91 ALA A O 1
ATOM 751 N N . ARG A 1 92 ? 13.401 -1.142 -15.574 1.00 97.75 92 ARG A N 1
ATOM 752 C CA . ARG A 1 92 ? 14.791 -1.601 -15.700 1.00 97.75 92 ARG A CA 1
ATOM 753 C C . ARG A 1 92 ? 14.879 -2.918 -16.470 1.00 97.75 92 ARG A C 1
ATOM 755 O O . ARG A 1 92 ? 15.704 -3.036 -17.370 1.00 97.75 92 ARG A O 1
ATOM 762 N N . LEU A 1 93 ? 14.006 -3.879 -16.163 1.00 97.81 93 LEU A N 1
ATOM 763 C CA . LEU A 1 93 ? 13.956 -5.158 -16.872 1.00 97.81 93 LEU A CA 1
ATOM 764 C C . LEU A 1 93 ? 13.667 -4.957 -18.367 1.00 97.81 93 LEU A C 1
ATOM 766 O O . LEU A 1 93 ? 14.405 -5.456 -19.216 1.00 97.81 93 LEU A O 1
ATOM 770 N N . ARG A 1 94 ? 12.643 -4.164 -18.702 1.00 97.44 94 ARG A N 1
ATOM 771 C CA . ARG A 1 94 ? 12.303 -3.843 -20.099 1.00 97.44 94 ARG A CA 1
ATOM 772 C C . ARG A 1 94 ? 13.466 -3.183 -20.835 1.00 97.44 94 ARG A C 1
ATOM 774 O O . ARG A 1 94 ? 13.757 -3.562 -21.965 1.00 97.44 94 ARG A O 1
ATOM 781 N N . GLN A 1 95 ? 14.155 -2.246 -20.187 1.00 97.25 95 GLN A N 1
ATOM 782 C CA . GLN A 1 95 ? 15.322 -1.583 -20.762 1.00 97.25 95 GLN A CA 1
ATOM 783 C C . GLN A 1 95 ? 16.449 -2.580 -21.057 1.00 97.25 95 GLN A C 1
ATOM 785 O O . GLN A 1 95 ? 17.002 -2.551 -22.153 1.00 97.25 95 GLN A O 1
ATOM 790 N N . THR A 1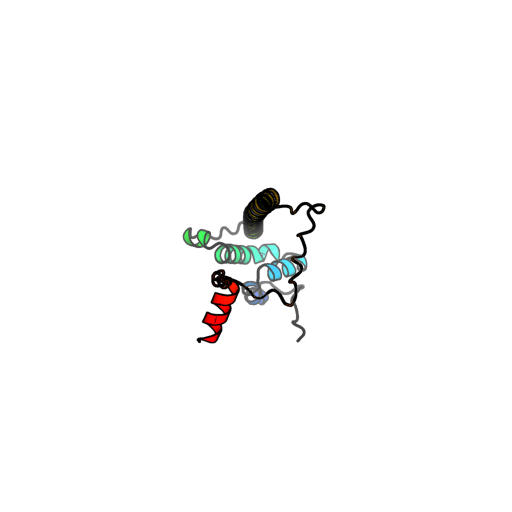 96 ? 16.754 -3.494 -20.128 1.00 97.00 96 THR A N 1
ATOM 791 C CA . THR A 1 96 ? 17.794 -4.514 -20.352 1.00 97.00 96 THR A CA 1
ATOM 792 C C . THR A 1 96 ? 17.470 -5.443 -21.522 1.00 97.00 96 THR A C 1
ATOM 794 O O . THR A 1 96 ? 18.335 -5.681 -22.361 1.00 97.00 96 THR A O 1
ATOM 797 N N . TYR A 1 97 ? 16.220 -5.904 -21.642 1.00 97.00 97 TYR A N 1
ATOM 798 C CA . TYR A 1 97 ? 15.798 -6.715 -22.789 1.00 97.00 97 TYR A CA 1
ATOM 799 C C . TYR A 1 97 ? 15.865 -5.934 -24.100 1.00 97.00 97 TYR A C 1
ATOM 801 O O . TYR A 1 97 ? 16.384 -6.446 -25.085 1.00 97.00 97 TYR A O 1
ATOM 809 N N . SER A 1 98 ? 15.420 -4.675 -24.103 1.00 96.69 98 SER A N 1
ATOM 810 C CA . SER A 1 98 ? 15.498 -3.821 -25.289 1.00 96.69 98 SER A CA 1
ATOM 811 C C . SER A 1 98 ? 16.938 -3.605 -25.759 1.00 96.69 98 SER A C 1
ATOM 813 O O . SER A 1 98 ? 17.179 -3.589 -26.963 1.00 96.69 98 SER A O 1
ATOM 815 N N . GLN A 1 99 ? 17.892 -3.434 -24.839 1.00 95.75 99 GLN A N 1
ATOM 816 C CA . GLN A 1 99 ? 19.314 -3.298 -25.175 1.00 95.75 99 GLN A CA 1
ATOM 817 C C . GLN A 1 99 ? 19.874 -4.593 -25.764 1.00 95.75 99 GLN A C 1
ATOM 819 O O . GLN A 1 99 ? 20.545 -4.556 -26.792 1.00 95.75 99 GLN A O 1
ATOM 824 N N . TYR A 1 100 ? 19.551 -5.734 -25.155 1.00 95.56 100 TYR A N 1
ATOM 825 C CA . TYR A 1 100 ? 19.968 -7.040 -25.656 1.00 95.56 100 TYR A CA 1
ATOM 826 C C . TYR A 1 100 ? 19.406 -7.329 -27.056 1.00 95.56 100 TYR A C 1
ATOM 828 O O . TYR A 1 100 ? 20.124 -7.794 -27.943 1.00 95.56 100 TYR A O 1
ATOM 836 N N . ASP A 1 101 ? 18.128 -7.020 -27.280 1.00 94.19 101 ASP A N 1
ATOM 837 C CA . ASP A 1 101 ? 17.493 -7.177 -28.587 1.00 94.19 101 ASP A CA 1
ATOM 838 C C . ASP A 1 101 ? 18.120 -6.248 -29.630 1.00 94.19 101 ASP A C 1
ATOM 840 O O . ASP A 1 101 ? 18.343 -6.679 -30.762 1.00 94.19 101 ASP A O 1
ATOM 844 N N . HIS A 1 102 ? 18.463 -5.013 -29.254 1.00 94.81 102 HIS A N 1
ATOM 845 C CA . HIS A 1 102 ? 19.177 -4.083 -30.127 1.00 94.81 102 HIS A CA 1
ATOM 846 C C . HIS A 1 102 ? 20.561 -4.621 -30.512 1.00 94.81 102 HIS A C 1
ATOM 848 O O . HIS A 1 102 ? 20.862 -4.738 -31.695 1.00 94.81 102 HIS A O 1
ATOM 854 N N . GLU A 1 103 ? 21.364 -5.057 -29.540 1.00 94.12 103 GLU A N 1
ATOM 855 C CA . GLU A 1 103 ? 22.692 -5.643 -29.770 1.00 94.12 103 GLU A CA 1
ATOM 856 C C . GLU A 1 103 ? 22.616 -6.888 -30.674 1.00 94.12 103 GLU A C 1
ATOM 858 O O . GLU A 1 103 ? 23.425 -7.083 -31.586 1.00 94.12 103 GLU A O 1
ATOM 863 N N . LYS A 1 104 ? 21.601 -7.733 -30.466 1.00 93.06 104 LYS A N 1
ATOM 864 C CA . LYS A 1 104 ? 21.337 -8.899 -31.315 1.00 93.06 104 LYS A CA 1
ATOM 865 C C . LYS A 1 104 ? 20.933 -8.496 -32.733 1.00 93.06 104 LYS A C 1
ATOM 867 O O . LYS A 1 104 ? 21.326 -9.166 -33.689 1.00 93.06 104 LYS A O 1
ATOM 872 N N . GLN A 1 105 ? 20.141 -7.436 -32.880 1.00 90.75 105 GLN A N 1
ATOM 873 C CA . GLN A 1 105 ? 19.760 -6.898 -34.181 1.00 90.75 105 GLN A CA 1
ATOM 874 C C . GLN A 1 105 ? 20.944 -6.256 -34.907 1.00 90.75 105 GLN A C 1
ATOM 876 O O . GLN A 1 105 ? 21.052 -6.444 -36.113 1.00 90.75 105 GLN A O 1
ATOM 881 N N . GLU A 1 106 ? 21.841 -5.561 -34.212 1.00 90.44 106 GLU A N 1
ATOM 882 C CA . GLU A 1 106 ? 23.057 -4.986 -34.799 1.00 90.44 106 GLU A CA 1
ATOM 883 C C . GLU A 1 106 ? 24.026 -6.070 -35.275 1.00 90.44 106 GLU A C 1
ATOM 885 O O . GLU A 1 106 ? 24.568 -5.986 -36.374 1.00 90.44 106 GLU A O 1
ATOM 890 N N . ARG A 1 107 ? 24.200 -7.141 -34.491 1.00 89.31 107 ARG A N 1
ATOM 891 C CA . ARG A 1 107 ? 25.050 -8.285 -34.866 1.00 89.31 107 ARG A CA 1
ATOM 892 C C . ARG A 1 107 ? 24.402 -9.247 -35.858 1.00 89.31 107 ARG A C 1
ATOM 894 O O . ARG A 1 107 ? 24.998 -10.278 -36.185 1.00 89.31 107 ARG A O 1
ATOM 901 N N . ARG A 1 108 ? 23.180 -8.976 -36.324 1.00 88.44 108 ARG A N 1
ATOM 902 C CA . ARG A 1 108 ? 22.513 -9.876 -37.268 1.00 88.44 108 ARG A CA 1
ATOM 903 C C . ARG A 1 108 ? 23.268 -9.862 -38.596 1.00 88.44 108 ARG A C 1
ATOM 905 O O . ARG A 1 108 ? 23.508 -8.813 -39.187 1.00 88.44 108 ARG A O 1
ATOM 912 N N . VAL A 1 109 ? 23.604 -11.044 -39.099 1.00 81.94 109 VAL A N 1
ATOM 913 C CA . VAL A 1 109 ? 24.150 -11.178 -40.451 1.00 81.94 109 VAL A CA 1
ATOM 914 C C . VAL A 1 109 ? 23.013 -10.917 -41.437 1.00 81.94 109 VAL A C 1
ATOM 916 O O . VAL A 1 109 ? 22.075 -11.710 -41.533 1.00 81.94 109 VAL A O 1
ATOM 919 N N . ILE A 1 110 ? 23.074 -9.790 -42.144 1.00 78.12 110 ILE A N 1
ATOM 920 C CA . ILE A 1 110 ? 22.146 -9.472 -43.230 1.00 78.12 110 ILE A CA 1
ATOM 921 C C . ILE A 1 110 ? 22.687 -10.144 -44.492 1.00 78.12 110 ILE A C 1
ATOM 923 O O . ILE A 1 110 ? 23.786 -9.835 -44.947 1.00 78.12 110 ILE A O 1
ATOM 927 N N . LEU A 1 111 ? 21.929 -11.093 -45.040 1.00 72.25 111 LEU A N 1
ATOM 928 C CA . LEU A 1 111 ? 22.215 -11.642 -46.362 1.00 72.25 111 LEU A CA 1
ATOM 929 C C . LEU A 1 111 ? 21.897 -10.562 -47.398 1.00 72.25 111 LEU A C 1
ATOM 931 O O . LEU A 1 111 ? 20.765 -10.082 -47.444 1.00 72.25 111 LEU A O 1
ATOM 935 N N . ASP A 1 112 ? 22.884 -10.184 -48.209 1.00 76.19 112 ASP A N 1
ATOM 936 C CA . ASP A 1 112 ? 22.675 -9.263 -49.326 1.00 76.19 112 ASP A CA 1
ATOM 937 C C . ASP A 1 112 ? 21.618 -9.855 -50.283 1.00 76.19 112 ASP A C 1
ATOM 939 O O . ASP A 1 112 ? 21.837 -10.942 -50.829 1.00 76.19 112 ASP A O 1
ATOM 943 N N . PRO A 1 113 ? 20.473 -9.180 -50.507 1.00 68.50 113 PRO A N 1
ATOM 944 C CA . PRO A 1 113 ? 19.425 -9.656 -51.411 1.00 68.50 113 PRO A CA 1
ATOM 945 C C . PRO A 1 113 ? 19.905 -9.854 -52.857 1.00 68.50 113 PRO A C 1
ATOM 947 O O . PRO A 1 113 ? 19.315 -10.639 -53.606 1.00 68.50 113 PRO A O 1
ATOM 950 N N . SER A 1 114 ? 20.975 -9.159 -53.253 1.00 70.12 114 SER A N 1
ATOM 951 C CA . SER A 1 114 ? 21.608 -9.273 -54.572 1.00 70.12 114 SER A CA 1
ATOM 952 C C . SER A 1 114 ? 22.411 -10.568 -54.704 1.00 70.12 114 SER A C 1
ATOM 954 O O . SER A 1 114 ? 22.521 -11.136 -55.795 1.00 70.12 114 SER A O 1
ATOM 956 N N . LEU A 1 115 ? 22.904 -11.098 -53.580 1.00 64.88 115 LEU A N 1
ATOM 957 C CA . LEU A 1 115 ? 23.509 -12.419 -53.482 1.00 64.88 115 LEU A CA 1
ATOM 958 C C . LEU A 1 115 ? 22.400 -13.466 -53.360 1.00 64.88 115 LEU A C 1
ATOM 960 O O . LEU A 1 115 ? 22.202 -14.091 -52.318 1.00 64.88 115 LEU A O 1
ATOM 964 N N . LYS A 1 116 ? 21.670 -13.706 -54.459 1.00 63.84 116 LYS A N 1
ATOM 965 C CA . LYS A 1 116 ? 20.834 -14.910 -54.558 1.00 63.84 116 LYS A CA 1
ATOM 966 C C . LYS A 1 116 ? 21.753 -16.102 -54.275 1.00 63.84 116 LYS A C 1
ATOM 968 O O . LYS A 1 116 ? 22.734 -16.262 -55.011 1.00 63.84 116 LYS A O 1
ATOM 973 N N . PRO A 1 117 ? 21.489 -16.938 -53.251 1.00 63.00 117 PRO A N 1
ATOM 974 C CA . PRO A 1 117 ? 22.300 -18.123 -53.031 1.00 63.00 117 PRO A CA 1
ATOM 975 C C . PRO A 1 117 ? 22.295 -18.898 -54.343 1.00 63.00 117 PRO A C 1
ATOM 977 O O . PRO A 1 117 ? 21.215 -19.194 -54.867 1.00 63.00 117 PRO A O 1
ATOM 980 N N . LYS A 1 118 ? 23.482 -19.138 -54.926 1.00 60.59 118 LYS A N 1
ATOM 981 C CA . LYS A 1 118 ? 23.602 -19.925 -56.157 1.00 60.59 118 LYS A CA 1
ATOM 982 C C . LYS A 1 118 ? 22.820 -21.202 -55.900 1.00 60.59 118 LYS A C 1
ATOM 984 O O . LYS A 1 118 ? 23.233 -22.010 -55.068 1.00 60.59 118 LYS A O 1
ATOM 989 N N . LYS A 1 119 ? 21.670 -21.354 -56.569 1.00 58.97 119 LYS A N 1
ATOM 990 C CA . LYS A 1 119 ? 20.919 -22.603 -56.568 1.00 58.97 119 LYS A CA 1
ATOM 991 C C . LYS A 1 119 ? 21.923 -23.628 -57.053 1.00 58.97 119 LYS A C 1
ATOM 993 O O . LYS A 1 119 ? 22.305 -23.597 -58.221 1.00 58.97 119 LYS A O 1
ATOM 998 N N . THR A 1 120 ? 22.440 -24.452 -56.148 1.00 57.53 120 THR A N 1
ATOM 999 C CA . THR A 1 120 ? 23.277 -25.573 -56.538 1.00 57.53 120 THR A CA 1
ATOM 1000 C C . THR A 1 120 ? 22.334 -26.443 -57.346 1.00 57.53 120 THR A C 1
ATOM 1002 O O . THR A 1 120 ? 21.468 -27.113 -56.783 1.00 57.53 120 THR A O 1
ATOM 1005 N N . LEU A 1 121 ? 22.407 -26.323 -58.673 1.00 55.06 121 LEU A N 1
ATOM 1006 C CA . LEU A 1 121 ? 21.788 -27.254 -59.593 1.00 55.06 121 LEU A CA 1
ATOM 1007 C C . LEU A 1 121 ? 22.400 -28.596 -59.218 1.00 55.06 121 LEU A C 1
ATOM 1009 O O . LEU A 1 121 ? 23.535 -28.895 -59.582 1.00 55.06 121 LEU A O 1
ATOM 1013 N N . ARG A 1 122 ? 21.691 -29.367 -58.390 1.00 54.78 122 ARG A N 1
ATOM 1014 C CA . ARG A 1 122 ? 21.985 -30.780 -58.222 1.00 54.78 122 ARG A CA 1
ATOM 1015 C C . ARG A 1 122 ? 21.699 -31.387 -59.584 1.00 54.78 122 ARG A C 1
ATOM 1017 O O . ARG A 1 122 ? 20.549 -31.672 -59.889 1.00 54.78 122 ARG A O 1
ATOM 1024 N N . GLN A 1 123 ? 22.737 -31.465 -60.412 1.00 52.41 123 GLN A N 1
ATOM 1025 C CA . GLN A 1 123 ? 22.720 -32.194 -61.669 1.00 52.41 123 GLN A CA 1
ATOM 1026 C C . GLN A 1 123 ? 22.330 -33.636 -61.325 1.00 52.41 123 GLN A C 1
ATOM 1028 O O . GLN A 1 123 ? 23.085 -34.304 -60.609 1.00 52.41 123 GLN A O 1
ATOM 1033 N N . PRO A 1 124 ? 21.150 -34.120 -61.742 1.00 46.34 124 PRO A N 1
ATOM 1034 C CA . PRO A 1 124 ? 20.818 -35.522 -61.590 1.00 46.34 124 PRO A CA 1
ATOM 1035 C C . PRO A 1 124 ? 21.694 -36.276 -62.595 1.00 46.34 124 PRO A C 1
ATOM 1037 O O . PRO A 1 124 ? 21.431 -36.222 -63.790 1.00 46.34 124 PRO A O 1
ATOM 1040 N N . GLY A 1 125 ? 22.767 -36.925 -62.130 1.00 52.69 125 GLY A N 1
ATOM 1041 C CA . GLY A 1 125 ? 23.474 -37.919 -62.950 1.00 52.69 125 GLY A CA 1
ATOM 1042 C C . GLY A 1 125 ? 25.003 -37.888 -63.004 1.00 52.69 125 GLY A C 1
ATOM 1043 O O . GLY A 1 125 ? 25.563 -38.768 -63.645 1.00 52.69 125 GLY A O 1
ATOM 1044 N N . SER A 1 126 ? 25.719 -36.974 -62.340 1.00 41.56 126 SER A N 1
ATOM 1045 C CA . SER A 1 126 ? 27.196 -37.023 -62.362 1.00 41.56 126 SER A CA 1
ATOM 1046 C C . SER A 1 126 ? 27.756 -37.882 -61.226 1.00 41.56 126 SER A C 1
ATOM 1048 O O . SER A 1 126 ? 28.176 -37.377 -60.186 1.00 41.56 126 SER A O 1
ATOM 1050 N N . SER A 1 127 ? 27.755 -39.196 -61.435 1.00 49.78 127 SER A N 1
ATOM 1051 C CA . SER A 1 127 ? 28.598 -40.138 -60.698 1.00 49.78 127 SER A CA 1
ATOM 1052 C C . SER A 1 127 ? 30.041 -40.012 -61.192 1.00 49.78 127 SER A C 1
ATOM 1054 O O . SER A 1 127 ? 30.300 -40.359 -62.339 1.00 49.78 127 SER A O 1
ATOM 1056 N N . SER A 1 128 ? 30.961 -39.513 -60.359 1.00 44.47 128 SER A N 1
ATOM 1057 C CA . SER A 1 128 ? 32.311 -40.082 -60.192 1.00 44.47 128 SER A CA 1
ATOM 1058 C C . SER A 1 128 ? 33.110 -39.315 -59.124 1.00 44.47 128 SER A C 1
ATOM 1060 O O . SER A 1 128 ? 33.119 -38.088 -59.107 1.00 44.47 128 SER A O 1
ATOM 1062 N N . TRP A 1 129 ? 33.794 -40.075 -58.264 1.00 37.91 129 TRP A N 1
ATOM 1063 C CA . TRP A 1 129 ? 34.768 -39.691 -57.228 1.00 37.91 129 TRP A CA 1
ATOM 1064 C C . TRP A 1 129 ? 34.292 -38.972 -55.946 1.00 37.91 129 TRP A C 1
ATOM 1066 O O . TRP A 1 129 ? 34.316 -37.755 -55.793 1.00 37.91 129 TRP A O 1
ATOM 1076 N N . SER A 1 130 ? 33.930 -39.811 -54.968 1.00 52.22 130 SER A N 1
ATOM 1077 C CA . SER A 1 130 ? 34.326 -39.753 -53.547 1.00 52.22 130 SER A CA 1
ATOM 1078 C C . SER A 1 130 ? 34.761 -38.396 -52.967 1.00 52.22 130 SER A C 1
ATOM 1080 O O . SER A 1 130 ? 35.943 -38.055 -52.942 1.00 52.22 130 SER A O 1
ATOM 1082 N N . THR A 1 131 ? 33.814 -37.702 -52.340 1.00 49.34 131 THR A N 1
ATOM 1083 C CA . THR A 1 131 ? 34.082 -36.797 -51.212 1.00 49.34 131 THR A CA 1
ATOM 1084 C C . THR A 1 131 ? 33.395 -37.379 -49.974 1.00 49.34 131 THR A C 1
ATOM 1086 O O . THR A 1 131 ? 32.241 -37.807 -50.081 1.00 49.34 131 THR A O 1
ATOM 1089 N N . PRO A 1 132 ? 34.046 -37.453 -48.796 1.00 45.38 132 PRO A N 1
ATOM 1090 C CA . PRO A 1 132 ? 33.356 -37.880 -47.589 1.00 45.38 132 PRO A CA 1
ATOM 1091 C C . PRO A 1 132 ? 32.288 -36.832 -47.288 1.00 45.38 132 PRO A C 1
ATOM 1093 O O . PRO A 1 132 ? 32.602 -35.679 -46.987 1.00 45.38 132 PRO A O 1
ATOM 1096 N N . VAL A 1 133 ? 31.015 -37.212 -47.390 1.00 52.22 133 VAL A N 1
ATOM 1097 C CA . VAL A 1 133 ? 29.916 -36.399 -46.871 1.00 52.22 133 VAL A CA 1
ATOM 1098 C C . VAL A 1 133 ? 30.166 -36.266 -45.375 1.00 52.22 133 VAL A C 1
ATOM 1100 O O . VAL A 1 133 ? 29.953 -37.214 -44.620 1.00 52.22 133 VAL A O 1
ATOM 1103 N N . ALA A 1 134 ? 30.661 -35.104 -44.945 1.00 56.84 134 ALA A N 1
ATOM 1104 C CA . ALA A 1 134 ? 30.783 -34.798 -43.531 1.00 56.84 134 ALA A CA 1
ATOM 1105 C C . ALA A 1 134 ? 29.409 -35.046 -42.882 1.00 56.84 134 ALA A C 1
ATOM 1107 O O . ALA A 1 134 ? 28.399 -34.536 -43.388 1.00 56.84 134 ALA A O 1
ATOM 1108 N N . PRO A 1 135 ? 29.326 -35.859 -41.813 1.00 57.41 135 PRO A N 1
ATOM 1109 C CA . PRO A 1 135 ? 28.046 -36.212 -41.228 1.00 57.41 135 PRO A CA 1
ATOM 1110 C C . PRO A 1 135 ? 27.357 -34.928 -40.775 1.00 57.41 135 PRO A C 1
ATOM 1112 O O . PRO A 1 135 ? 27.922 -34.144 -40.007 1.00 57.41 135 PRO A O 1
ATOM 1115 N N . LYS A 1 136 ? 26.140 -34.693 -41.281 1.00 64.94 136 LYS A N 1
ATOM 1116 C CA . LYS A 1 136 ? 25.309 -33.554 -40.883 1.00 64.94 136 LYS A CA 1
ATOM 1117 C C . LYS A 1 136 ? 25.177 -33.588 -39.360 1.00 64.94 136 LYS A C 1
ATOM 1119 O O . LYS A 1 136 ? 24.509 -34.466 -38.814 1.00 64.94 136 LYS A O 1
ATOM 1124 N N . LYS A 1 137 ? 25.853 -32.673 -38.660 1.00 67.94 137 LYS A N 1
ATOM 1125 C CA . LYS A 1 137 ? 25.730 -32.551 -37.206 1.00 67.94 137 LYS A CA 1
ATOM 1126 C C . LYS A 1 137 ? 24.272 -32.187 -36.916 1.00 67.94 137 LYS A C 1
ATOM 1128 O O . LYS A 1 137 ? 23.803 -31.148 -37.372 1.00 67.94 137 LYS A O 1
ATOM 1133 N N . LYS A 1 138 ? 23.555 -33.069 -36.212 1.00 73.44 138 LYS A N 1
ATOM 1134 C CA . LYS A 1 138 ? 22.152 -32.863 -35.819 1.00 73.44 138 LYS A CA 1
ATOM 1135 C C . LYS A 1 138 ? 22.019 -31.537 -35.074 1.00 73.44 138 LYS A C 1
ATOM 1137 O O . LYS A 1 138 ? 22.841 -31.251 -34.196 1.00 73.44 138 LYS A O 1
ATOM 1142 N N . SER A 1 139 ? 20.998 -30.755 -35.420 1.00 79.69 139 SER A N 1
ATOM 1143 C CA . SER A 1 139 ? 20.690 -29.498 -34.729 1.00 79.69 139 SER A CA 1
ATOM 1144 C C . SER A 1 139 ? 20.461 -29.761 -33.236 1.00 79.69 139 SER A C 1
ATOM 1146 O O . SER A 1 139 ? 19.984 -3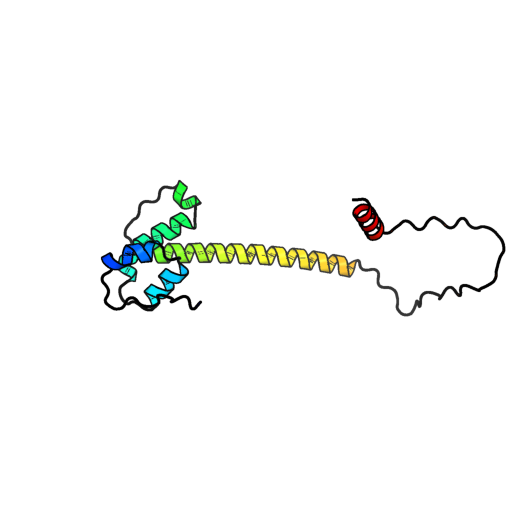0.834 -32.864 1.00 79.69 139 SER A O 1
ATOM 1148 N N . LEU A 1 140 ? 20.769 -28.787 -32.372 1.00 78.38 140 LEU A N 1
ATOM 1149 C CA . LEU A 1 140 ? 20.479 -28.859 -30.930 1.00 78.38 140 LEU A CA 1
ATOM 1150 C C . LEU A 1 140 ? 19.027 -29.279 -30.664 1.00 78.38 140 LEU A C 1
ATOM 1152 O O . LEU A 1 140 ? 18.768 -30.138 -29.828 1.00 78.38 140 LEU A O 1
ATOM 1156 N N . PHE A 1 141 ? 18.097 -28.754 -31.460 1.00 77.69 141 PHE A N 1
ATOM 1157 C CA . PHE A 1 141 ? 16.678 -29.084 -31.373 1.00 77.69 141 PHE A CA 1
ATOM 1158 C C . PHE A 1 141 ? 16.368 -30.539 -31.760 1.00 77.69 141 PHE A C 1
ATOM 1160 O O . PHE A 1 141 ? 15.493 -31.189 -31.195 1.00 77.69 141 PHE A O 1
ATOM 1167 N N . GLU A 1 142 ? 17.116 -31.078 -32.717 1.00 80.38 142 GLU A N 1
ATOM 1168 C CA . GLU A 1 142 ? 16.972 -32.449 -33.198 1.00 80.38 142 GLU A CA 1
ATOM 1169 C C . GLU A 1 142 ? 17.572 -33.454 -32.205 1.00 80.38 142 GLU A C 1
ATOM 1171 O O . GLU A 1 142 ? 17.014 -34.531 -32.010 1.00 80.38 142 GLU A O 1
ATOM 1176 N N . LYS A 1 143 ? 18.652 -33.078 -31.504 1.00 84.06 143 LYS A N 1
ATOM 1177 C CA . LYS A 1 143 ? 19.171 -33.833 -30.354 1.00 84.06 143 LYS A CA 1
ATOM 1178 C C . LYS A 1 143 ? 18.174 -33.851 -29.195 1.00 84.06 143 LYS A C 1
ATOM 1180 O O . LYS A 1 143 ? 17.868 -34.934 -28.713 1.00 84.06 143 LYS A O 1
ATOM 1185 N N . ALA A 1 144 ? 17.614 -32.697 -28.829 1.00 83.62 144 ALA A N 1
ATOM 1186 C CA . ALA A 1 144 ? 16.624 -32.599 -27.755 1.00 83.62 144 ALA A CA 1
ATOM 1187 C C . ALA A 1 144 ? 15.369 -33.444 -28.044 1.00 83.62 144 ALA A C 1
ATOM 1189 O O . ALA A 1 144 ? 14.888 -34.174 -27.183 1.00 83.62 144 ALA A O 1
ATOM 1190 N N . ARG A 1 145 ? 14.871 -33.431 -29.289 1.00 83.31 145 ARG A N 1
ATOM 1191 C CA . ARG A 1 145 ? 13.749 -34.294 -29.706 1.00 83.31 145 ARG A CA 1
ATOM 1192 C C . ARG A 1 145 ? 14.076 -35.784 -29.656 1.00 83.31 145 ARG A C 1
ATOM 1194 O O . ARG A 1 145 ? 13.198 -36.588 -29.365 1.00 83.31 145 ARG A O 1
ATOM 1201 N N . MET A 1 146 ? 15.301 -36.164 -30.006 1.00 82.75 146 MET A N 1
ATOM 1202 C CA . MET A 1 146 ? 15.734 -37.563 -29.957 1.00 82.75 146 MET A CA 1
ATOM 1203 C C . MET A 1 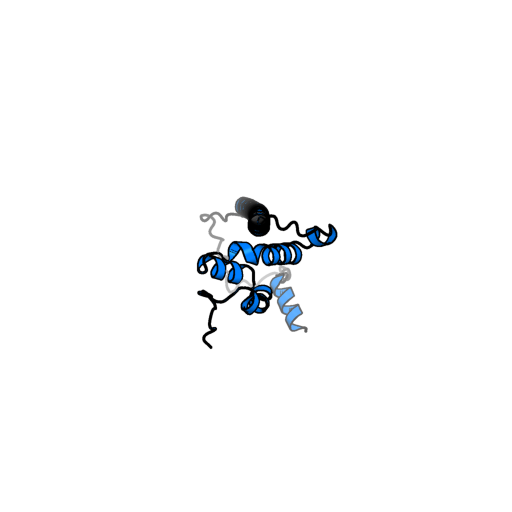146 ? 15.869 -38.055 -28.516 1.00 82.75 146 MET A C 1
ATOM 1205 O O . MET A 1 146 ? 15.509 -39.191 -28.234 1.00 82.75 146 MET A O 1
ATOM 1209 N N . GLU A 1 147 ? 16.368 -37.204 -27.620 1.00 81.00 147 GLU A N 1
ATOM 1210 C CA . GLU A 1 147 ? 16.471 -37.488 -26.189 1.00 81.00 147 GLU A CA 1
ATOM 1211 C C . GLU A 1 147 ? 15.086 -37.649 -25.554 1.00 81.00 147 GLU A C 1
ATOM 1213 O O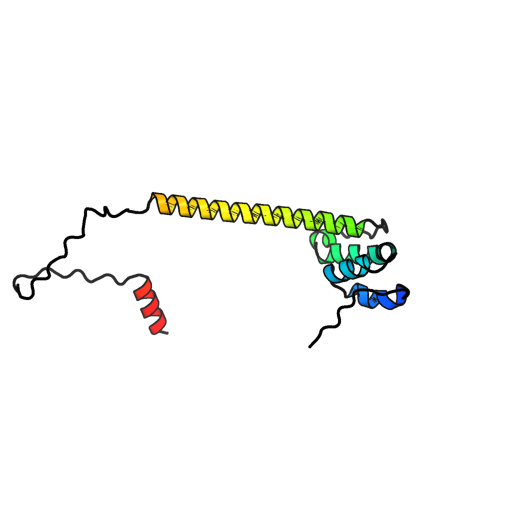 . GLU A 1 147 ? 14.832 -38.648 -24.890 1.00 81.00 147 GLU A O 1
ATOM 1218 N N . ALA A 1 148 ? 14.149 -36.754 -25.878 1.00 80.69 148 ALA A N 1
ATOM 1219 C CA . ALA A 1 148 ? 12.764 -36.846 -25.420 1.00 80.69 148 ALA A CA 1
ATOM 1220 C C . ALA A 1 148 ? 12.010 -38.086 -25.944 1.00 80.69 148 ALA A C 1
ATOM 1222 O O . ALA A 1 148 ? 11.045 -38.509 -25.325 1.00 80.69 148 ALA A O 1
ATOM 1223 N N . ARG A 1 149 ? 12.427 -38.678 -27.075 1.00 77.31 149 ARG A N 1
ATOM 1224 C CA . ARG A 1 149 ? 11.863 -39.940 -27.607 1.00 77.31 149 ARG A CA 1
ATOM 1225 C C . ARG A 1 149 ? 12.471 -41.196 -26.979 1.00 77.31 149 ARG A C 1
ATOM 1227 O O . ARG A 1 149 ? 12.060 -42.295 -27.341 1.00 77.31 149 ARG A O 1
ATOM 1234 N N . LYS A 1 150 ? 13.509 -41.043 -26.154 1.00 71.56 150 LYS A N 1
ATOM 1235 C CA . LYS A 1 150 ? 14.227 -42.145 -25.503 1.00 71.56 150 LYS A CA 1
ATOM 1236 C C . LYS A 1 150 ? 13.809 -42.337 -24.036 1.00 71.56 150 LYS A C 1
ATOM 1238 O O . LYS A 1 150 ? 14.253 -43.304 -23.423 1.00 71.56 150 LYS A O 1
ATOM 1243 N N . MET A 1 151 ? 12.999 -41.420 -23.507 1.00 50.81 151 MET A N 1
ATOM 1244 C CA . MET A 1 151 ? 12.175 -41.613 -22.310 1.00 50.81 151 MET A CA 1
ATOM 1245 C C . MET A 1 151 ? 10.846 -42.249 -22.710 1.00 50.81 151 MET A C 1
ATOM 1247 O O . MET A 1 151 ? 10.323 -43.030 -21.891 1.00 50.81 151 MET A O 1
#

Sequence (151 aa):
MSTVVLDDIGTTPYYLIESVLRKCNVKQLTRIELHTEGLTEDTDELWYIHTLNHFGFLREGNPVYDQSGEWRSKYQAMKKQEEEKFAKSSARLRQTYSQYDHEKQERRVILDPSLKPKKTLRQPGSSSWSTPVAPKKKSLFEKARMEARKM

InterPro domains:
  IPR010684 RNA polymerase II transcription factor SIII, subunit A [PF06881] (6-108)

Radius of gyration: 33.12 Å; chains: 1; bounding box: 62×50×82 Å

Foldseek 3Di:
DDDDQDQEDPPDDCVVCVVVLLVDDPVSVVRHPVHYPPVLLVCLVSLVVNQCVVPVVVVVVVDDDPSPSCSVVVSVVVVVVVVVVVVVVVVVVVVVVVVVVVVCVVPDDDDDPVPPPPPPPPPPPDDDDDDPPDPDDQDPVRVVVVVVVVD

Secondary structure (DSSP, 8-state):
---------TT--HHHHHHHHTTS-HHHHHHHHHHSTTHHHHTHHHHHHHHHHH-HHHHHT-PPP---S-HHHHHHHHHHHHHHHHHHHHHHHHHHHHHHHHHHHHT--PPPTTS--------TT-----------PPPHHHHHHHHHT--

Organism: NCBI:txid979708